Protein AF-A0A847VPY6-F1 (afdb_monomer_lite)

pLDDT: mean 85.76, std 8.39, range [57.28, 95.19]

Structure (mmCIF, N/CA/C/O backbone):
data_AF-A0A847VPY6-F1
#
_entry.id   AF-A0A847VPY6-F1
#
loop_
_atom_site.group_PDB
_atom_site.id
_atom_site.type_symbol
_atom_site.label_atom_id
_atom_site.label_alt_id
_atom_site.label_comp_id
_atom_site.label_asym_id
_atom_site.label_entity_id
_atom_site.label_seq_id
_atom_site.pdbx_PDB_ins_code
_atom_site.Cartn_x
_atom_site.Cartn_y
_atom_site.Cartn_z
_atom_site.occupancy
_atom_site.B_iso_or_equiv
_atom_site.auth_seq_id
_atom_site.auth_comp_id
_atom_site.auth_asym_id
_atom_site.auth_atom_id
_atom_site.pdbx_PDB_model_num
ATOM 1 N N . ASP A 1 1 ? 15.731 10.901 -10.192 1.00 60.12 1 ASP A N 1
ATOM 2 C CA . ASP A 1 1 ? 16.239 10.515 -11.522 1.00 60.12 1 ASP A CA 1
ATOM 3 C C . ASP A 1 1 ? 17.019 9.214 -11.581 1.00 60.12 1 ASP A C 1
ATOM 5 O O . ASP A 1 1 ? 16.854 8.520 -12.571 1.00 60.12 1 ASP A O 1
ATOM 9 N N . GLU A 1 2 ? 17.802 8.831 -10.568 1.00 62.88 2 GLU A N 1
ATOM 10 C CA . GLU A 1 2 ? 18.575 7.568 -10.584 1.00 62.88 2 GLU A CA 1
ATOM 11 C C . GLU A 1 2 ? 17.693 6.328 -10.847 1.00 62.88 2 GLU A C 1
ATOM 13 O O . GLU A 1 2 ? 17.888 5.631 -11.836 1.00 62.88 2 GLU A O 1
ATOM 18 N N . ASN A 1 3 ? 16.600 6.174 -10.092 1.00 70.00 3 ASN A N 1
ATOM 19 C CA . ASN A 1 3 ? 15.665 5.047 -10.239 1.00 70.00 3 ASN A CA 1
ATOM 20 C C . ASN A 1 3 ? 14.913 5.001 -11.587 1.00 70.00 3 ASN A C 1
ATOM 22 O O . ASN A 1 3 ? 14.366 3.966 -11.963 1.00 70.00 3 ASN A O 1
ATOM 26 N N . ALA A 1 4 ? 14.823 6.126 -12.309 1.00 72.69 4 ALA A N 1
ATOM 27 C CA . ALA A 1 4 ? 14.118 6.174 -13.591 1.00 72.69 4 ALA A CA 1
ATOM 28 C C . ALA A 1 4 ? 14.946 5.530 -14.715 1.00 72.69 4 ALA A C 1
ATOM 30 O O . ALA A 1 4 ? 14.376 4.942 -15.638 1.00 72.69 4 ALA A O 1
ATOM 31 N N . LYS A 1 5 ? 16.283 5.601 -14.620 1.00 77.25 5 LYS A N 1
ATOM 32 C CA . LYS A 1 5 ? 17.184 4.874 -15.525 1.00 77.25 5 LYS A CA 1
ATOM 33 C C . LYS A 1 5 ? 17.107 3.373 -15.276 1.00 77.25 5 LYS A C 1
ATOM 35 O O . LYS A 1 5 ? 16.837 2.637 -16.216 1.00 77.25 5 LYS A O 1
ATOM 40 N N . ASP A 1 6 ? 17.179 2.960 -14.014 1.00 84.31 6 ASP A N 1
ATOM 41 C CA . ASP A 1 6 ? 17.126 1.545 -13.630 1.00 84.31 6 ASP A CA 1
ATOM 42 C C . ASP A 1 6 ? 15.839 0.850 -14.106 1.00 84.31 6 ASP A C 1
ATOM 44 O O . ASP A 1 6 ? 15.873 -0.298 -14.536 1.00 84.31 6 ASP A O 1
ATOM 48 N N . PHE A 1 7 ? 14.698 1.553 -14.091 1.00 86.06 7 PHE A N 1
ATOM 49 C CA . PHE A 1 7 ? 13.440 1.029 -14.634 1.00 86.06 7 PHE A CA 1
ATOM 50 C C . PHE A 1 7 ? 13.448 0.926 -16.166 1.00 86.06 7 PHE A C 1
ATOM 52 O O . PHE A 1 7 ? 12.933 -0.039 -16.734 1.00 86.06 7 PHE A O 1
ATOM 59 N N . SER A 1 8 ? 14.034 1.917 -16.840 1.00 86.25 8 SER A N 1
ATOM 60 C CA . SER A 1 8 ? 14.117 1.958 -18.305 1.00 86.25 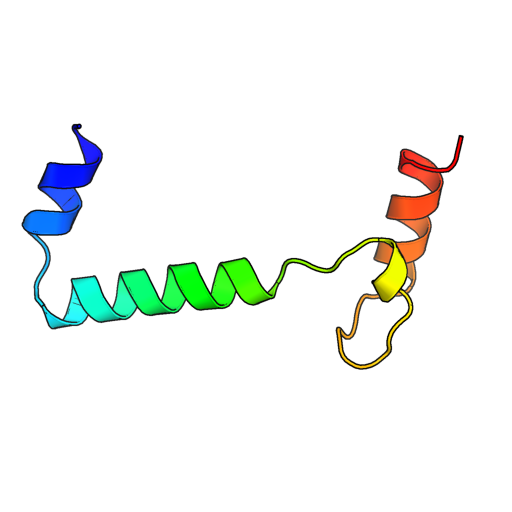8 SER A CA 1
ATOM 61 C C . SER A 1 8 ? 15.005 0.842 -18.865 1.00 86.25 8 SER A C 1
ATOM 63 O O . SER A 1 8 ? 14.755 0.376 -19.976 1.00 86.25 8 SER A O 1
ATOM 65 N N . ASP A 1 9 ? 15.981 0.386 -18.077 1.00 93.44 9 ASP A N 1
ATOM 66 C CA . ASP A 1 9 ? 16.923 -0.681 -18.431 1.00 93.44 9 ASP A CA 1
ATOM 67 C C . ASP A 1 9 ? 16.351 -2.103 -18.228 1.00 93.44 9 ASP A C 1
ATOM 69 O O . ASP A 1 9 ? 16.947 -3.089 -18.670 1.00 93.44 9 ASP A O 1
ATOM 73 N N . LEU A 1 10 ? 15.177 -2.238 -17.598 1.00 92.19 10 LEU A N 1
ATOM 74 C CA . LEU A 1 10 ? 14.475 -3.517 -17.454 1.00 92.19 10 LEU A CA 1
ATOM 75 C C . LEU A 1 10 ? 13.916 -4.023 -18.790 1.00 92.19 10 LEU A C 1
ATOM 77 O O . LEU A 1 10 ? 13.560 -3.255 -19.686 1.00 92.19 10 LEU A O 1
ATOM 81 N N . SER A 1 11 ? 13.729 -5.341 -18.898 1.00 95.19 11 SER A N 1
ATOM 82 C CA . SER A 1 11 ? 12.975 -5.909 -20.016 1.00 95.19 11 SER A CA 1
ATOM 83 C C . SER A 1 11 ? 11.516 -5.431 -19.991 1.00 95.19 11 SER A C 1
ATOM 85 O O . SER A 1 11 ? 10.953 -5.161 -18.931 1.00 95.19 11 SER A O 1
ATOM 87 N N . ILE A 1 12 ? 10.843 -5.400 -21.148 1.00 92.81 12 ILE A N 1
ATOM 88 C CA . ILE A 1 12 ? 9.411 -5.046 -21.215 1.00 92.81 12 ILE A CA 1
ATOM 89 C C . ILE A 1 12 ? 8.547 -5.962 -20.332 1.00 92.81 12 ILE A C 1
ATOM 91 O O . ILE A 1 12 ? 7.523 -5.526 -19.803 1.00 92.81 12 ILE A O 1
ATOM 95 N N . ALA A 1 13 ? 8.933 -7.231 -20.170 1.00 94.94 13 ALA A N 1
ATOM 96 C CA . ALA A 1 13 ? 8.227 -8.158 -19.292 1.00 94.94 13 ALA A CA 1
ATOM 97 C C . ALA A 1 13 ? 8.367 -7.746 -17.817 1.00 94.94 13 ALA A C 1
ATOM 99 O O . ALA A 1 13 ? 7.368 -7.694 -17.099 1.00 94.94 13 ALA A O 1
ATOM 100 N N . ASP A 1 14 ? 9.578 -7.384 -17.397 1.00 93.25 14 ASP A N 1
ATOM 101 C CA . ASP A 1 14 ? 9.867 -6.981 -16.020 1.00 93.25 14 ASP A CA 1
ATOM 102 C C . ASP A 1 14 ? 9.287 -5.603 -15.690 1.00 93.25 14 ASP A C 1
ATOM 104 O O . ASP A 1 14 ? 8.736 -5.425 -14.607 1.00 93.25 14 ASP A O 1
ATOM 108 N N . GLN A 1 15 ? 9.294 -4.657 -16.635 1.00 93.94 15 GLN A N 1
ATOM 109 C CA . GLN A 1 15 ? 8.617 -3.363 -16.475 1.00 93.94 15 GLN A CA 1
ATOM 110 C C . GLN A 1 15 ? 7.115 -3.539 -16.224 1.00 93.94 15 GLN A C 1
ATOM 112 O O . GLN A 1 15 ? 6.551 -2.920 -15.321 1.00 93.94 15 GLN A O 1
ATOM 117 N N . LYS A 1 16 ? 6.456 -4.411 -17.002 1.00 92.12 16 LYS A N 1
ATOM 118 C CA . LYS A 1 16 ? 5.029 -4.719 -16.822 1.00 92.12 16 LYS A CA 1
ATOM 119 C C . LYS A 1 16 ? 4.766 -5.394 -15.483 1.00 92.12 16 LYS A C 1
ATOM 121 O O . LYS A 1 16 ? 3.823 -5.010 -14.800 1.00 92.12 16 LYS A O 1
ATOM 126 N N . LYS A 1 17 ? 5.594 -6.370 -15.105 1.00 93.06 17 LYS A N 1
ATOM 127 C CA . LYS A 1 17 ? 5.481 -7.060 -13.816 1.00 93.06 17 LYS A CA 1
ATOM 128 C C . LYS A 1 17 ? 5.630 -6.082 -12.651 1.00 93.06 17 LYS A C 1
ATOM 130 O O . LYS A 1 17 ? 4.769 -6.055 -11.781 1.00 93.06 17 LYS A O 1
ATOM 135 N N . PHE A 1 18 ? 6.659 -5.240 -12.679 1.00 90.19 18 PHE A N 1
ATOM 136 C CA . PHE A 1 18 ? 6.890 -4.216 -11.664 1.00 90.19 18 PHE A CA 1
ATOM 137 C C . PHE A 1 18 ? 5.704 -3.251 -11.548 1.00 90.19 18 PHE A C 1
ATOM 139 O O . PHE A 1 18 ? 5.245 -2.963 -10.446 1.00 90.19 18 PHE A O 1
ATOM 146 N N . LEU A 1 19 ? 5.155 -2.795 -12.680 1.00 89.56 19 LEU A N 1
ATOM 147 C CA . LEU A 1 19 ? 3.991 -1.911 -12.675 1.00 89.56 19 LEU A CA 1
ATOM 148 C C . LEU A 1 19 ? 2.755 -2.589 -12.065 1.00 89.56 19 LEU A C 1
ATOM 150 O O . LEU A 1 19 ? 2.059 -1.962 -11.272 1.00 89.56 19 LEU A O 1
ATOM 154 N N . ILE A 1 20 ? 2.500 -3.856 -12.401 1.00 88.62 20 ILE A N 1
ATOM 155 C CA . ILE A 1 20 ? 1.399 -4.638 -11.817 1.00 88.62 20 ILE A CA 1
ATOM 156 C C . ILE A 1 20 ? 1.594 -4.783 -10.305 1.00 88.62 20 ILE A C 1
ATOM 158 O O . ILE A 1 20 ? 0.676 -4.493 -9.549 1.00 88.62 20 ILE A O 1
ATOM 162 N N . GLU A 1 21 ? 2.801 -5.116 -9.845 1.00 87.56 21 GLU A N 1
ATOM 163 C CA . GLU A 1 21 ? 3.102 -5.217 -8.411 1.00 87.56 21 GLU A CA 1
ATOM 164 C C . GLU A 1 21 ? 2.908 -3.884 -7.670 1.00 87.56 21 GLU A C 1
ATOM 166 O O . GLU A 1 21 ? 2.447 -3.864 -6.527 1.00 87.56 21 GLU A O 1
ATOM 171 N N . CYS A 1 22 ? 3.246 -2.755 -8.300 1.00 85.50 22 CYS A N 1
ATOM 172 C CA . CYS A 1 22 ? 2.964 -1.430 -7.749 1.00 85.50 22 CYS A CA 1
ATOM 173 C C . CYS A 1 22 ? 1.458 -1.149 -7.662 1.00 85.50 22 CYS A C 1
ATOM 175 O O . CYS A 1 22 ? 0.999 -0.594 -6.664 1.00 85.50 22 CYS A O 1
ATOM 177 N N . LEU A 1 23 ? 0.690 -1.529 -8.685 1.00 83.94 23 LEU A N 1
ATOM 178 C CA . LEU A 1 23 ? -0.764 -1.364 -8.702 1.00 83.94 23 LEU A CA 1
ATOM 179 C C . LEU A 1 23 ? -1.445 -2.236 -7.640 1.00 83.94 23 LEU A C 1
ATOM 181 O O . LEU A 1 23 ? -2.299 -1.731 -6.915 1.00 83.94 23 LEU A O 1
ATOM 185 N N . ASP A 1 24 ? -1.017 -3.489 -7.484 1.00 82.44 24 ASP A N 1
ATOM 186 C CA . ASP A 1 24 ? -1.539 -4.407 -6.465 1.00 82.44 24 ASP A CA 1
ATOM 187 C C . ASP A 1 24 ? -1.277 -3.877 -5.051 1.00 82.44 24 ASP A C 1
ATOM 189 O O . ASP A 1 24 ? -2.161 -3.888 -4.197 1.00 82.44 24 ASP A O 1
ATOM 193 N N . LYS A 1 25 ? -0.083 -3.325 -4.797 1.00 78.50 25 LYS A N 1
ATOM 194 C CA . LYS A 1 25 ? 0.235 -2.704 -3.501 1.00 78.50 25 LYS A CA 1
ATOM 195 C C . LYS A 1 25 ? -0.638 -1.487 -3.204 1.00 78.50 25 LYS A C 1
ATOM 197 O O . LYS A 1 25 ? -0.984 -1.270 -2.046 1.00 78.50 25 LYS A O 1
ATOM 202 N N . ASN A 1 26 ? -1.028 -0.720 -4.222 1.00 74.44 26 ASN A N 1
ATOM 203 C CA . ASN A 1 26 ? -1.950 0.400 -4.037 1.00 74.44 26 ASN A CA 1
ATOM 204 C C . ASN A 1 26 ? -3.366 -0.070 -3.668 1.00 74.44 26 ASN A C 1
ATOM 206 O O . ASN A 1 26 ? -4.062 0.645 -2.951 1.00 74.44 26 ASN A O 1
ATOM 210 N N . GLN A 1 27 ? -3.783 -1.268 -4.092 1.00 73.62 27 GLN A N 1
ATOM 211 C CA . GLN A 1 27 ? -5.077 -1.848 -3.705 1.00 73.62 27 GLN A CA 1
ATOM 212 C C . GLN A 1 27 ? -5.135 -2.292 -2.236 1.00 73.62 27 GLN A C 1
ATOM 214 O O . GLN A 1 27 ? -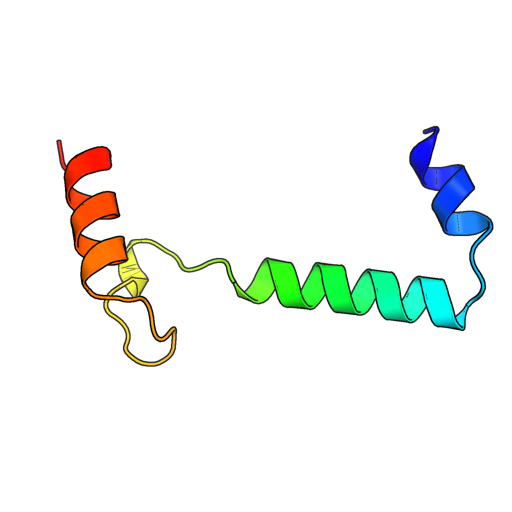6.218 -2.557 -1.725 1.00 73.62 27 GLN A O 1
ATOM 219 N N . LEU A 1 28 ? -3.997 -2.342 -1.536 1.00 78.75 28 LEU A N 1
ATOM 220 C CA . LEU A 1 28 ? -3.951 -2.622 -0.098 1.00 78.75 28 LEU A CA 1
ATOM 221 C C . LEU A 1 28 ? -4.316 -1.398 0.758 1.00 78.75 28 LEU A C 1
ATOM 223 O O . LEU A 1 28 ? -4.436 -1.517 1.977 1.00 78.75 28 LEU A O 1
ATOM 227 N N . TYR A 1 29 ? -4.467 -0.218 0.148 1.00 86.44 29 TYR A N 1
ATOM 228 C CA . TYR A 1 29 ? -4.917 0.974 0.855 1.00 86.44 29 TYR A CA 1
ATOM 229 C C . TYR A 1 29 ? -6.426 0.916 1.100 1.00 86.44 29 TYR A C 1
ATOM 231 O O . TYR A 1 29 ? -7.216 0.815 0.165 1.00 86.44 29 TYR A O 1
ATOM 239 N N . VAL A 1 30 ? -6.818 1.045 2.366 1.00 86.56 30 VAL A N 1
ATOM 240 C CA . VAL A 1 30 ? -8.218 1.060 2.802 1.00 86.56 30 VAL A CA 1
ATOM 241 C C . VAL A 1 30 ? -8.473 2.368 3.537 1.00 86.56 30 VAL A C 1
ATOM 243 O O . VAL A 1 30 ? -7.733 2.713 4.464 1.00 86.56 30 VAL A O 1
ATOM 246 N N . ASN A 1 31 ? -9.517 3.105 3.151 1.00 88.06 31 ASN A N 1
ATOM 247 C CA . ASN A 1 31 ? -9.888 4.318 3.876 1.00 88.06 31 ASN A CA 1
ATOM 248 C C . ASN A 1 31 ? -10.316 3.973 5.306 1.00 88.06 31 ASN A C 1
ATOM 250 O O . ASN A 1 31 ? -10.967 2.957 5.552 1.00 88.06 31 ASN A O 1
ATOM 254 N N . LEU A 1 32 ? -10.040 4.864 6.262 1.00 87.06 32 LEU A N 1
ATOM 255 C CA . LEU A 1 32 ? -10.419 4.642 7.661 1.00 87.06 32 LEU A CA 1
ATOM 256 C C . LEU A 1 32 ? -11.936 4.444 7.838 1.00 87.06 32 LEU A C 1
ATOM 258 O O . LEU A 1 32 ? -12.361 3.634 8.659 1.00 87.06 32 LEU A O 1
ATOM 262 N N . SER A 1 33 ? -12.760 5.133 7.042 1.00 88.44 33 SER A N 1
ATOM 263 C CA . SER 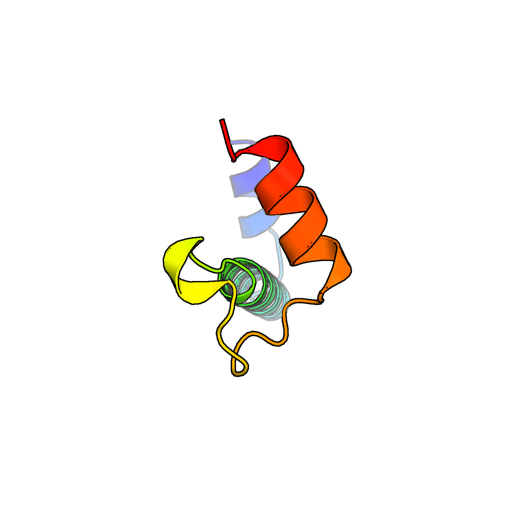A 1 33 ? -14.220 4.954 7.030 1.00 88.44 33 SER A CA 1
ATOM 264 C C . SER A 1 33 ? -14.653 3.541 6.630 1.00 88.44 33 SER A C 1
ATOM 266 O O . SER A 1 33 ? -15.710 3.080 7.054 1.00 88.44 33 SER A O 1
ATOM 268 N N . GLU A 1 34 ? -13.828 2.853 5.844 1.00 89.06 34 GLU A N 1
ATOM 269 C CA . GLU A 1 34 ? -14.080 1.531 5.263 1.00 89.06 34 GLU A CA 1
ATOM 270 C C . GLU A 1 34 ? -13.346 0.417 6.027 1.00 89.06 34 GLU A C 1
ATOM 272 O O . GLU A 1 34 ? -13.523 -0.760 5.732 1.00 89.06 34 GLU A O 1
ATOM 277 N N . ILE A 1 35 ? -12.578 0.745 7.077 1.00 89.38 35 ILE A N 1
ATOM 278 C CA . ILE A 1 35 ? -11.741 -0.219 7.817 1.00 89.38 35 ILE A CA 1
ATOM 279 C C . ILE A 1 35 ? -12.540 -1.387 8.423 1.00 89.38 35 ILE A C 1
ATOM 281 O O . ILE A 1 35 ? -11.993 -2.458 8.686 1.00 89.3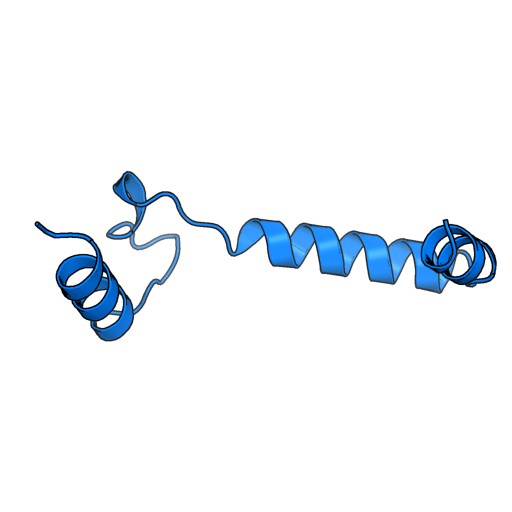8 35 ILE A O 1
ATOM 285 N N . LYS A 1 36 ? -13.843 -1.187 8.669 1.00 86.75 36 LYS A N 1
ATOM 286 C CA . LYS A 1 36 ? -14.762 -2.199 9.215 1.00 86.75 36 LYS A CA 1
ATOM 287 C C . LYS A 1 36 ? -15.444 -3.043 8.141 1.00 86.75 36 LYS A C 1
ATOM 289 O O . LYS A 1 36 ? -16.075 -4.042 8.503 1.00 86.75 36 LYS A O 1
ATOM 294 N N . ASP A 1 37 ? -15.326 -2.668 6.870 1.00 89.81 37 ASP A N 1
ATOM 295 C CA . ASP A 1 37 ? -15.890 -3.434 5.769 1.00 89.81 37 ASP A CA 1
ATOM 296 C C . ASP A 1 37 ? -15.257 -4.833 5.730 1.00 89.81 37 ASP A C 1
ATOM 298 O O . ASP A 1 37 ? -14.071 -5.029 6.020 1.00 89.81 37 ASP A O 1
ATOM 302 N N . LYS A 1 38 ? -16.089 -5.835 5.453 1.00 86.25 38 LYS A N 1
ATOM 303 C CA . LYS A 1 38 ? -15.661 -7.229 5.341 1.00 86.25 38 LYS A CA 1
ATOM 304 C C . LYS A 1 38 ? -14.956 -7.489 4.014 1.00 86.25 38 LYS A C 1
ATOM 306 O O . LYS A 1 38 ? -14.160 -8.421 3.967 1.00 86.25 38 LYS A O 1
ATOM 311 N N . GLU A 1 39 ? -15.222 -6.683 2.986 1.00 86.81 39 GLU A N 1
ATOM 312 C CA . GLU A 1 39 ? -14.615 -6.817 1.657 1.00 86.81 39 GLU A CA 1
ATOM 313 C C . GLU A 1 39 ? -13.087 -6.689 1.711 1.00 86.81 39 GLU A C 1
ATOM 315 O O . GLU A 1 39 ? -12.379 -7.489 1.108 1.00 86.81 39 GLU A O 1
ATOM 320 N N . TYR A 1 40 ? -12.575 -5.769 2.531 1.00 85.69 40 TYR A N 1
ATOM 321 C CA . TYR A 1 40 ? -11.134 -5.547 2.684 1.00 85.69 40 TYR A CA 1
ATOM 322 C C . TYR A 1 40 ? -10.440 -6.524 3.641 1.00 85.69 40 TYR A C 1
ATOM 324 O O . TYR A 1 40 ? -9.217 -6.504 3.753 1.00 85.69 40 TYR A O 1
ATOM 332 N N . GLY A 1 41 ? -11.190 -7.355 4.373 1.00 86.56 41 GLY A N 1
ATOM 333 C CA . GLY A 1 41 ? -10.612 -8.397 5.229 1.00 86.56 41 GLY A CA 1
ATOM 334 C C . GLY A 1 41 ? -9.682 -7.903 6.348 1.00 86.56 41 GLY A C 1
ATOM 335 O O . GLY A 1 41 ? -8.910 -8.701 6.874 1.00 86.56 41 GLY A O 1
ATOM 336 N N . VAL A 1 42 ? -9.738 -6.617 6.725 1.00 89.56 42 VAL A N 1
ATOM 337 C CA . VAL A 1 42 ? -8.873 -6.047 7.775 1.00 89.56 42 VAL A CA 1
ATOM 338 C C . VAL A 1 42 ? -9.114 -6.769 9.103 1.00 89.56 42 VAL A C 1
ATOM 340 O O . VAL A 1 42 ? -10.265 -6.916 9.535 1.00 89.56 42 VAL A O 1
ATOM 343 N N . SER A 1 43 ? -8.033 -7.202 9.757 1.00 91.06 43 SER A N 1
ATOM 344 C CA . SER A 1 43 ? -8.100 -7.957 11.009 1.00 91.06 43 SER A CA 1
ATOM 345 C C . SER A 1 43 ? -8.689 -7.125 12.155 1.00 91.06 43 SER A C 1
ATOM 347 O O . SER A 1 43 ? -8.743 -5.890 12.114 1.00 91.06 43 SER A O 1
ATOM 349 N N . LYS A 1 44 ? -9.168 -7.801 13.203 1.00 90.25 44 LYS A N 1
ATOM 350 C CA . LYS A 1 44 ? -9.707 -7.111 14.381 1.00 90.25 44 LYS A CA 1
ATOM 351 C C . LYS A 1 44 ? -8.590 -6.381 15.132 1.00 90.25 44 LY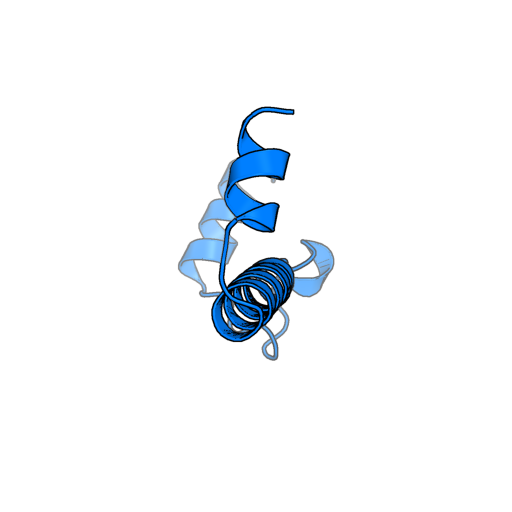S A C 1
ATOM 353 O O . LYS A 1 44 ? -8.794 -5.256 15.577 1.00 90.25 44 LYS A O 1
ATOM 358 N N . GLU A 1 45 ? -7.425 -7.006 15.204 1.00 93.19 45 GLU A N 1
ATOM 359 C CA . GLU A 1 45 ? -6.213 -6.502 15.836 1.00 93.19 45 GLU A CA 1
ATOM 360 C C . GLU A 1 45 ? -5.732 -5.211 15.157 1.00 93.19 45 GLU A C 1
ATOM 362 O O . GLU A 1 45 ? -5.477 -4.219 15.840 1.00 93.19 45 GLU A O 1
ATOM 367 N N . ASP A 1 46 ? -5.706 -5.172 13.818 1.00 91.19 46 ASP A N 1
ATOM 368 C CA . ASP A 1 46 ? -5.314 -3.972 13.063 1.00 91.19 46 ASP A CA 1
ATOM 369 C C . ASP A 1 46 ? -6.309 -2.825 13.264 1.00 91.19 46 ASP A C 1
ATOM 371 O O . ASP A 1 46 ? -5.915 -1.667 13.410 1.00 91.19 46 ASP A O 1
ATOM 375 N N . ARG A 1 47 ? -7.612 -3.131 13.323 1.00 90.31 47 ARG A N 1
ATOM 376 C CA . ARG A 1 47 ? -8.659 -2.135 13.615 1.00 90.31 47 ARG A CA 1
ATOM 377 C C . ARG A 1 47 ? -8.498 -1.544 15.012 1.00 90.31 47 ARG A C 1
ATOM 379 O O . ARG A 1 47 ? -8.672 -0.339 15.188 1.00 90.31 47 ARG A O 1
ATOM 386 N N . GLU A 1 48 ? -8.206 -2.376 16.006 1.00 92.31 48 GLU A N 1
ATOM 387 C CA . GLU A 1 48 ? -7.972 -1.936 17.385 1.00 92.31 48 GLU A CA 1
ATOM 388 C C . GLU A 1 48 ? -6.708 -1.080 17.485 1.00 92.31 48 GLU A C 1
ATOM 390 O O . GLU A 1 48 ? -6.753 -0.001 18.075 1.00 92.31 48 GLU A O 1
ATOM 395 N N . LEU A 1 49 ? -5.615 -1.499 16.844 1.00 92.19 49 LEU A N 1
ATOM 396 C CA . LEU A 1 49 ? -4.374 -0.731 16.788 1.00 92.19 49 LEU A CA 1
ATOM 397 C C . LEU A 1 49 ? -4.581 0.639 16.129 1.00 92.19 49 LEU A C 1
ATOM 399 O O . LEU A 1 49 ? -4.125 1.648 16.662 1.00 92.19 49 LEU A O 1
ATOM 403 N N . ASN A 1 50 ? -5.319 0.689 15.018 1.00 90.25 50 ASN A N 1
ATOM 404 C CA . ASN A 1 50 ? -5.629 1.932 14.314 1.00 90.25 50 ASN A CA 1
ATOM 405 C C . ASN A 1 50 ? -6.464 2.885 15.195 1.00 90.25 50 ASN A C 1
ATOM 407 O O . ASN A 1 50 ? -6.111 4.053 15.348 1.00 90.25 50 ASN A O 1
ATOM 411 N N . ASN A 1 51 ? -7.497 2.374 15.877 1.00 89.38 51 ASN A N 1
ATOM 412 C CA . ASN A 1 51 ? -8.287 3.169 16.827 1.00 89.38 51 ASN A CA 1
ATOM 413 C C . ASN A 1 51 ? -7.455 3.662 18.020 1.00 89.38 51 ASN A C 1
ATOM 415 O O . ASN A 1 51 ? -7.618 4.802 18.434 1.00 89.38 51 ASN A O 1
ATOM 419 N N . ASN A 1 52 ? -6.553 2.844 18.563 1.00 91.25 52 ASN A N 1
ATOM 420 C CA . ASN A 1 52 ? -5.688 3.262 19.671 1.00 91.25 52 ASN A CA 1
ATOM 421 C C . ASN A 1 52 ? -4.676 4.335 19.247 1.00 91.25 52 ASN A C 1
ATOM 423 O O . ASN A 1 52 ? -4.272 5.157 20.065 1.00 91.25 52 ASN A O 1
ATOM 427 N N . PHE A 1 53 ? -4.249 4.314 17.983 1.00 89.50 53 PHE A N 1
ATOM 428 C CA 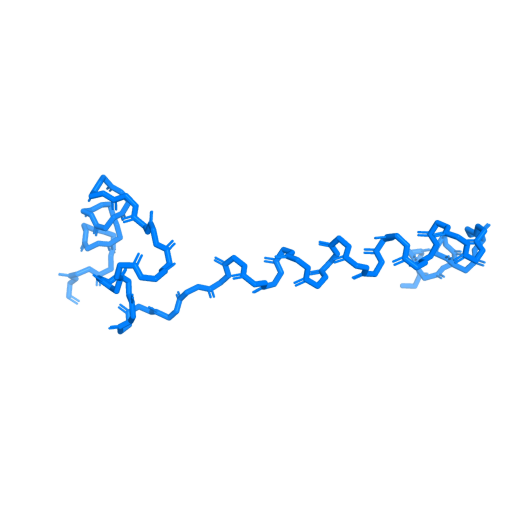. PHE A 1 53 ? -3.265 5.253 17.457 1.00 89.50 53 PHE A CA 1
ATOM 429 C C . PHE A 1 53 ? -3.887 6.598 17.057 1.00 89.50 53 PHE A C 1
ATOM 431 O O . PHE A 1 53 ? -3.316 7.646 17.352 1.00 89.50 53 PHE A O 1
ATOM 438 N N . TYR A 1 54 ? -5.050 6.577 16.396 1.00 87.75 54 TYR A N 1
ATOM 439 C CA . TYR A 1 54 ? -5.697 7.775 15.839 1.00 87.75 54 TYR A CA 1
ATOM 440 C C . TYR A 1 54 ? -6.937 8.253 16.611 1.00 87.75 54 TYR A C 1
ATOM 442 O O . TYR A 1 54 ? -7.432 9.338 16.328 1.00 87.75 54 TYR A O 1
ATOM 450 N N . GLY A 1 55 ? -7.464 7.472 17.556 1.00 76.50 55 GLY A N 1
ATOM 451 C CA . GLY A 1 55 ? -8.752 7.707 18.223 1.00 76.50 55 GLY A CA 1
ATOM 452 C C . GLY A 1 55 ? -8.752 8.718 19.373 1.00 76.50 55 GLY A C 1
ATOM 453 O O . GLY A 1 55 ? -9.492 8.504 20.333 1.00 76.50 55 GLY A O 1
ATOM 454 N N . ASN A 1 56 ? -7.954 9.787 19.285 1.00 57.28 56 ASN A N 1
ATOM 455 C CA . ASN A 1 56 ? -8.101 10.965 20.154 1.00 57.28 56 ASN A CA 1
ATOM 456 C C . ASN A 1 56 ? -9.082 11.966 19.541 1.00 57.28 56 ASN A C 1
ATOM 458 O O . ASN A 1 56 ? -8.805 12.430 18.412 1.00 57.28 56 ASN A O 1
#

Sequence (56 aa):
DENAKDFSDLSIADQKKFLIECLDKNQLYVNLSEIKDKEYGVSKEDRELNNNFYGN

Radius of gyration: 17.2 Å; chains: 1; bounding box: 34×19×41 Å

Secondary structure (DSSP, 8-state):
-HHHHHHHTS-HHHHHHHHHHHHHHHTT---GGGTT-TTTT--HHHHHHHHHHH--

Foldseek 3Di:
DVVVVVLVPDDPVVNVVVVVVVVVVVVLDDDLVCCPPVVNVRDPVNNVVVCVVPVD